Protein AF-A0A9P6JL76-F1 (afdb_monomer_lite)

Radius of gyration: 13.57 Å; chains: 1; bounding box: 28×31×38 Å

Sequence (99 aa):
MKQYWKAQQLLEESTDNKMHAQNPIFLASEKLLVDVYIGLGEGDKAEKMQESVVEAMTKSCGYDSEKLIPELEHLANIYQKSNQLGKRHRVKLRLLRYR

Organism: NCBI:txid179855

Secondary structure (DSSP, 8-state):
--SHHHHHHHHHHHTTSS-GGG-HHHHHHHHHHHHHHHHTT-HHHHHHHHHHHHHHHHHHH-TT-GGGHHHHHHHHHHHHHTT-HHHHHHHHHHHGGG-

Foldseek 3Di:
DPCLVVLLVVLVVVPVDPPALPDPVNVVSLLSNCVSCLVVVNLVVNLVVLVVNLVVCCVVPNLLDPSSLVSLVSNLVSCVSVVVVVVNVVSVVSNVVND

pLDDT: mean 76.39, std 13.51, range [45.75, 94.19]

Structure (mmCIF, N/CA/C/O backbone):
data_AF-A0A9P6JL76-F1
#
_entry.id   AF-A0A9P6JL76-F1
#
loop_
_atom_site.group_PDB
_atom_site.id
_atom_site.type_symbol
_atom_site.label_atom_id
_atom_site.label_alt_id
_atom_site.label_comp_id
_atom_site.label_asym_id
_atom_site.label_entity_id
_atom_site.label_seq_id
_atom_site.pdbx_PDB_ins_code
_atom_site.Cartn_x
_atom_site.Cartn_y
_atom_site.Cartn_z
_atom_site.occupancy
_atom_site.B_iso_or_equiv
_atom_site.auth_seq_id
_atom_site.auth_comp_id
_atom_site.auth_asym_id
_atom_site.auth_atom_id
_atom_site.pdbx_PDB_model_num
ATOM 1 N N . MET A 1 1 ? -8.296 3.050 21.432 1.00 49.72 1 MET A N 1
ATOM 2 C CA . MET A 1 1 ? -8.191 4.231 20.541 1.00 49.72 1 MET A CA 1
ATOM 3 C C . MET A 1 1 ? -7.084 5.221 20.960 1.00 49.72 1 MET A C 1
ATOM 5 O O . MET A 1 1 ? -7.237 6.410 20.731 1.00 49.72 1 MET A O 1
ATOM 9 N N . LYS A 1 2 ? -5.975 4.802 21.601 1.00 50.88 2 LYS A N 1
ATOM 10 C CA . LYS A 1 2 ? -5.166 5.747 22.404 1.00 50.88 2 LYS A CA 1
ATOM 11 C C . LYS A 1 2 ? -3.833 6.262 21.838 1.00 50.88 2 LYS A C 1
ATOM 13 O O . LYS A 1 2 ? -3.264 7.098 22.524 1.00 50.88 2 LYS A O 1
ATOM 18 N N . GLN A 1 3 ? -3.326 5.862 20.663 1.00 55.59 3 GLN A N 1
ATOM 19 C CA . GLN A 1 3 ? -2.028 6.396 20.167 1.00 55.59 3 GLN A CA 1
ATOM 20 C C . GLN A 1 3 ? -1.875 6.513 18.633 1.00 55.59 3 GLN A C 1
ATOM 22 O O . GLN A 1 3 ? -0.797 6.841 18.151 1.00 55.59 3 GLN A O 1
ATOM 27 N N . TYR A 1 4 ? -2.938 6.298 17.855 1.00 58.72 4 TYR A N 1
ATOM 28 C CA . TYR A 1 4 ? -2.857 6.258 16.387 1.00 58.72 4 TYR A CA 1
ATOM 29 C C . TYR A 1 4 ? -2.590 7.632 15.740 1.00 58.72 4 TYR A C 1
ATOM 31 O O . TYR A 1 4 ? -1.779 7.728 14.828 1.00 58.72 4 TYR A O 1
ATOM 39 N N . TRP A 1 5 ? -3.168 8.714 16.268 1.00 60.22 5 TRP A N 1
ATOM 40 C CA . TRP A 1 5 ? -2.987 10.069 15.722 1.00 60.22 5 TRP A CA 1
ATOM 41 C C . TRP A 1 5 ? -1.549 10.604 15.858 1.00 60.22 5 TRP A C 1
ATOM 43 O O . TRP A 1 5 ? -1.067 11.329 14.996 1.00 60.22 5 TRP A O 1
ATOM 53 N N . LYS A 1 6 ? -0.836 10.219 16.926 1.00 62.81 6 LYS A N 1
ATOM 54 C CA . LYS A 1 6 ? 0.554 10.640 17.150 1.00 62.81 6 LYS A CA 1
ATOM 55 C C . LYS A 1 6 ? 1.515 9.910 16.212 1.00 62.81 6 LYS A C 1
ATOM 57 O O . LYS A 1 6 ? 2.480 10.503 15.746 1.00 62.81 6 LYS A O 1
ATOM 62 N N . ALA A 1 7 ? 1.227 8.639 15.919 1.00 62.81 7 ALA A N 1
ATOM 63 C CA . ALA A 1 7 ? 1.936 7.891 14.888 1.00 62.81 7 ALA A CA 1
ATOM 64 C C . ALA A 1 7 ? 1.684 8.502 13.503 1.00 62.81 7 ALA A C 1
ATOM 66 O O . ALA A 1 7 ? 2.637 8.712 12.768 1.00 62.81 7 ALA A O 1
ATOM 67 N N . GLN A 1 8 ? 0.436 8.866 13.187 1.00 66.44 8 GLN A N 1
ATOM 68 C CA . GLN A 1 8 ? 0.098 9.540 11.932 1.00 66.44 8 GLN A CA 1
ATOM 69 C C . GLN A 1 8 ? 0.911 10.828 11.732 1.00 66.44 8 GLN A C 1
ATOM 71 O O . GLN A 1 8 ? 1.568 10.977 10.710 1.00 66.44 8 GLN A O 1
ATOM 76 N N . GLN A 1 9 ? 0.921 11.717 12.728 1.00 68.19 9 GLN A N 1
ATOM 77 C CA . GLN A 1 9 ? 1.605 13.008 12.639 1.00 68.19 9 GLN A CA 1
ATOM 78 C C . GLN A 1 9 ? 3.128 12.864 12.465 1.00 68.19 9 GLN A C 1
ATOM 80 O O . GLN A 1 9 ? 3.715 13.496 11.593 1.00 68.19 9 GLN A O 1
ATOM 85 N N . LEU A 1 10 ? 3.762 11.985 13.252 1.00 63.12 10 LEU A N 1
ATOM 86 C CA . LEU A 1 10 ? 5.203 11.721 13.150 1.00 63.12 10 LEU A CA 1
ATOM 87 C C . LEU A 1 10 ? 5.587 11.105 11.800 1.00 63.12 10 LEU A C 1
ATOM 89 O O . LEU A 1 10 ? 6.681 11.349 11.291 1.00 63.12 10 LEU A O 1
ATOM 93 N N . LEU A 1 11 ? 4.702 10.289 11.225 1.00 63.91 11 LEU A N 1
ATOM 94 C CA . LEU A 1 11 ? 4.940 9.696 9.919 1.00 63.91 11 LEU A CA 1
ATOM 95 C C . LEU A 1 11 ? 4.730 10.687 8.779 1.00 63.91 11 LEU A C 1
ATOM 97 O O . LEU A 1 11 ? 5.594 10.727 7.907 1.00 63.91 11 LEU A O 1
ATOM 101 N N . GLU A 1 12 ? 3.669 11.499 8.812 1.00 66.19 12 GLU A N 1
ATOM 102 C CA . GLU A 1 12 ? 3.428 12.572 7.835 1.00 66.19 12 GLU A CA 1
ATOM 103 C C . GLU A 1 12 ? 4.637 13.527 7.764 1.00 66.19 12 GLU A C 1
ATOM 105 O O . GLU A 1 12 ? 5.147 13.794 6.675 1.00 66.19 12 GLU A O 1
ATOM 110 N N . GLU A 1 13 ? 5.192 13.927 8.915 1.00 65.19 13 GLU A N 1
ATOM 111 C CA . GLU A 1 13 ? 6.421 14.735 8.993 1.00 65.19 13 GLU A CA 1
ATOM 112 C C . GLU A 1 13 ? 7.650 14.018 8.405 1.00 65.19 13 GLU A C 1
ATOM 114 O O . GLU A 1 13 ? 8.474 14.635 7.729 1.00 65.19 13 GLU A O 1
ATOM 119 N N . SER A 1 14 ? 7.781 12.702 8.615 1.00 57.19 14 SER A N 1
ATOM 120 C CA . SER A 1 14 ? 8.879 11.919 8.026 1.00 57.19 14 SER A CA 1
ATOM 121 C C . SER A 1 14 ? 8.743 11.754 6.507 1.00 57.19 14 SER A C 1
ATOM 123 O O . SER A 1 14 ? 9.747 11.576 5.811 1.00 57.19 14 SER A O 1
ATOM 125 N N . THR A 1 15 ? 7.507 11.833 5.997 1.00 57.66 15 THR A N 1
ATOM 126 C CA . THR A 1 15 ? 7.174 11.623 4.586 1.00 57.66 15 THR A CA 1
ATOM 127 C C . THR A 1 15 ? 7.279 12.861 3.709 1.00 57.66 15 THR A C 1
ATOM 129 O O . THR A 1 15 ? 7.139 12.754 2.504 1.00 57.66 15 THR A O 1
ATOM 132 N N . ASP A 1 16 ? 7.621 14.032 4.236 1.00 56.66 16 ASP A N 1
ATOM 133 C CA . ASP A 1 16 ? 7.780 15.227 3.390 1.00 56.66 16 ASP A CA 1
ATOM 134 C C . ASP A 1 16 ? 9.140 15.259 2.636 1.00 56.66 16 ASP A C 1
ATOM 136 O O . ASP A 1 16 ? 9.404 16.097 1.769 1.00 56.66 16 ASP A O 1
ATOM 140 N N . ASN A 1 17 ? 10.039 14.300 2.910 1.00 51.00 17 ASN A N 1
ATOM 141 C CA . ASN A 1 17 ? 11.392 14.260 2.345 1.00 51.00 17 ASN A CA 1
ATOM 142 C C . ASN A 1 17 ? 11.493 13.433 1.049 1.00 51.00 17 ASN A C 1
ATOM 144 O O . ASN A 1 17 ? 11.567 12.207 1.075 1.00 51.00 17 ASN A O 1
ATOM 148 N N . LYS A 1 18 ? 11.576 14.132 -0.092 1.00 45.75 18 LYS A N 1
ATOM 149 C CA . LYS A 1 18 ? 11.632 13.720 -1.522 1.00 45.75 18 LYS A CA 1
ATOM 150 C C . LYS A 1 18 ? 12.543 12.542 -1.981 1.00 45.75 18 LYS A C 1
ATOM 152 O O . LYS A 1 18 ? 12.781 12.413 -3.177 1.00 45.75 18 LYS A O 1
ATOM 157 N N . MET A 1 19 ? 13.028 11.640 -1.125 1.00 48.00 19 MET A N 1
ATOM 158 C CA . MET A 1 19 ? 13.851 10.465 -1.508 1.00 48.00 19 MET A CA 1
ATOM 159 C C . MET A 1 19 ? 13.095 9.119 -1.418 1.00 48.00 19 MET A C 1
ATOM 161 O O . MET A 1 19 ? 13.633 8.108 -0.973 1.00 48.00 19 MET A O 1
ATOM 165 N N . HIS A 1 20 ? 11.831 9.116 -1.840 1.00 53.56 20 HIS A N 1
ATOM 166 C CA . HIS A 1 20 ? 10.807 8.144 -1.434 1.00 53.56 20 HIS A CA 1
ATOM 167 C C . HI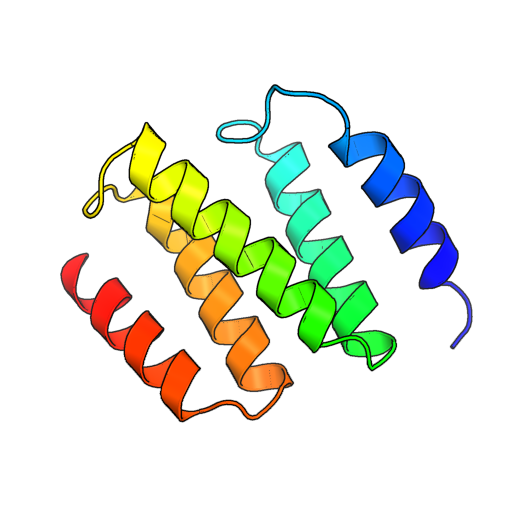S A 1 20 ? 10.936 6.710 -1.978 1.00 53.56 20 HIS A C 1
ATOM 169 O O . HIS A 1 20 ? 10.732 5.757 -1.239 1.00 53.56 20 HIS A O 1
ATOM 175 N N . ALA A 1 21 ? 11.274 6.500 -3.250 1.00 51.22 21 ALA A N 1
ATOM 176 C CA . ALA A 1 21 ? 11.002 5.200 -3.884 1.00 51.22 21 ALA A CA 1
ATOM 177 C C . ALA A 1 21 ? 12.034 4.082 -3.603 1.00 51.22 21 ALA A C 1
ATOM 179 O O . ALA A 1 21 ? 11.918 2.996 -4.165 1.00 51.22 21 ALA A O 1
ATOM 180 N N . GLN A 1 22 ? 13.089 4.339 -2.818 1.00 52.28 22 GLN A N 1
ATOM 181 C CA . GLN A 1 22 ? 14.210 3.391 -2.664 1.00 52.28 22 GLN A CA 1
ATOM 182 C C . GLN A 1 22 ? 14.724 3.226 -1.229 1.00 52.28 22 GLN A C 1
ATOM 184 O O . GLN A 1 22 ? 15.654 2.450 -1.020 1.00 52.28 22 GLN A O 1
ATOM 189 N N . ASN A 1 23 ? 14.151 3.919 -0.237 1.00 58.28 23 ASN A N 1
ATOM 190 C CA . ASN A 1 23 ? 14.606 3.802 1.148 1.00 58.28 23 ASN A CA 1
ATOM 191 C C . ASN A 1 23 ? 13.752 2.773 1.925 1.00 58.28 23 ASN A C 1
ATOM 193 O O . ASN A 1 23 ? 12.569 3.025 2.158 1.00 58.28 23 ASN A O 1
ATOM 197 N N . PRO A 1 24 ? 14.321 1.641 2.382 1.00 56.75 24 P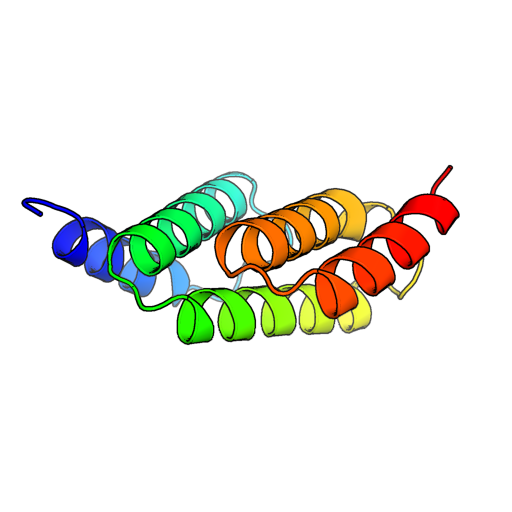RO A N 1
ATOM 198 C CA . PRO A 1 24 ? 13.584 0.606 3.114 1.00 56.75 24 PRO A CA 1
ATOM 199 C C . PRO A 1 24 ? 12.916 1.105 4.402 1.00 56.75 24 PRO A C 1
ATOM 201 O O . PRO A 1 24 ? 11.871 0.591 4.796 1.00 56.75 24 PRO A O 1
ATOM 204 N N . ILE A 1 25 ? 13.502 2.119 5.050 1.00 57.03 25 ILE A N 1
ATOM 205 C CA . ILE A 1 25 ? 12.953 2.723 6.271 1.00 57.03 25 ILE A CA 1
ATOM 206 C C . ILE A 1 25 ? 11.663 3.486 5.946 1.00 57.03 25 ILE A C 1
ATOM 208 O O . ILE A 1 25 ? 10.707 3.439 6.713 1.00 57.03 25 ILE A O 1
ATOM 212 N N . PHE A 1 26 ? 11.605 4.124 4.777 1.00 62.69 26 PHE A N 1
ATOM 213 C CA . PHE A 1 26 ? 10.432 4.860 4.318 1.00 62.69 26 PHE A CA 1
ATOM 214 C C . PHE A 1 26 ? 9.253 3.922 3.998 1.00 62.69 26 PHE A C 1
ATOM 216 O O . PHE A 1 26 ? 8.137 4.154 4.457 1.00 62.69 26 PHE A O 1
ATOM 223 N N . LEU A 1 27 ? 9.516 2.800 3.320 1.00 63.41 27 LEU A N 1
ATOM 224 C CA . LEU A 1 27 ? 8.499 1.779 3.024 1.00 63.41 27 LEU A CA 1
ATOM 225 C C . LEU A 1 27 ? 7.907 1.142 4.293 1.00 63.41 27 LEU A C 1
ATOM 227 O O . LEU A 1 27 ? 6.727 0.791 4.332 1.00 63.41 27 LEU A O 1
ATOM 231 N N . ALA A 1 28 ? 8.722 0.973 5.339 1.00 65.56 28 ALA A N 1
ATOM 232 C CA . ALA A 1 28 ? 8.251 0.485 6.633 1.00 65.56 28 ALA A CA 1
ATOM 233 C C . ALA A 1 28 ? 7.332 1.507 7.321 1.00 65.56 28 ALA A C 1
ATOM 235 O O . ALA A 1 28 ? 6.309 1.123 7.891 1.00 65.56 28 ALA A O 1
ATOM 236 N N . SER A 1 29 ? 7.664 2.796 7.219 1.00 64.06 29 SER A N 1
ATOM 237 C CA . SER A 1 29 ? 6.820 3.882 7.708 1.00 64.06 29 SER A CA 1
ATOM 238 C C . SER A 1 29 ? 5.477 3.915 6.966 1.00 64.06 29 SER A C 1
ATOM 240 O O . SER A 1 29 ? 4.436 3.827 7.608 1.00 64.06 29 SER A O 1
ATOM 242 N N . GLU A 1 30 ? 5.441 3.916 5.632 1.00 67.88 30 GLU A N 1
ATOM 243 C CA . GLU A 1 30 ? 4.163 3.923 4.889 1.00 67.88 30 GLU A CA 1
ATOM 244 C C . GLU A 1 30 ? 3.221 2.775 5.275 1.00 67.88 30 GLU A C 1
ATOM 246 O O . GLU A 1 30 ? 2.020 2.985 5.458 1.00 67.88 30 GLU A O 1
ATOM 251 N N . LYS A 1 31 ? 3.767 1.569 5.477 1.00 69.88 31 LYS A N 1
ATOM 252 C CA . LYS A 1 31 ? 3.001 0.418 5.982 1.00 69.88 31 LYS A CA 1
ATOM 253 C C . LYS A 1 31 ? 2.371 0.687 7.342 1.00 69.88 31 LYS A C 1
ATOM 255 O O . LYS A 1 31 ? 1.200 0.376 7.555 1.00 69.88 31 LYS A O 1
ATOM 260 N N . LEU A 1 32 ? 3.123 1.315 8.241 1.00 68.81 32 LEU A N 1
ATOM 261 C CA . LEU A 1 32 ? 2.622 1.705 9.551 1.00 68.81 32 LEU A CA 1
ATOM 262 C C . LEU A 1 32 ? 1.502 2.751 9.442 1.00 68.81 32 LEU A C 1
ATOM 264 O O . LEU A 1 32 ? 0.503 2.648 10.149 1.00 68.81 32 LEU A O 1
ATOM 268 N N . LEU A 1 33 ? 1.647 3.734 8.548 1.00 69.38 33 LEU A N 1
ATOM 269 C CA . LEU A 1 33 ? 0.672 4.811 8.358 1.00 69.38 33 LEU A CA 1
ATOM 270 C C . LEU A 1 33 ? -0.659 4.290 7.805 1.00 69.38 33 LEU A C 1
ATOM 272 O O . LEU A 1 33 ? -1.732 4.656 8.279 1.00 69.38 33 LEU A O 1
ATOM 276 N N . VAL A 1 34 ? -0.590 3.381 6.838 1.00 68.69 34 VAL A N 1
ATOM 277 C CA . VAL A 1 34 ? -1.758 2.700 6.277 1.00 68.69 34 VAL A CA 1
ATOM 278 C C . VAL A 1 34 ? -2.501 1.895 7.345 1.00 68.69 34 VAL A C 1
ATOM 280 O O . VAL A 1 34 ? -3.725 1.987 7.448 1.00 68.69 34 VAL A O 1
ATOM 283 N N . ASP A 1 35 ? -1.781 1.142 8.178 1.00 71.88 35 ASP A N 1
ATOM 284 C CA . ASP A 1 35 ? -2.388 0.375 9.269 1.00 71.88 35 ASP A CA 1
ATOM 285 C C . ASP A 1 35 ? -3.026 1.281 10.332 1.00 71.88 35 ASP A C 1
ATOM 287 O O . ASP A 1 35 ? -4.097 0.966 10.861 1.00 71.88 35 ASP A O 1
ATOM 291 N N . VAL A 1 36 ? -2.403 2.431 10.602 1.00 72.62 36 VAL A N 1
ATOM 292 C CA . VAL A 1 36 ? -2.934 3.488 11.470 1.00 72.62 36 VAL A CA 1
ATOM 293 C C . VAL A 1 36 ? -4.239 4.053 10.901 1.00 72.62 36 VAL A C 1
ATOM 295 O O . VAL A 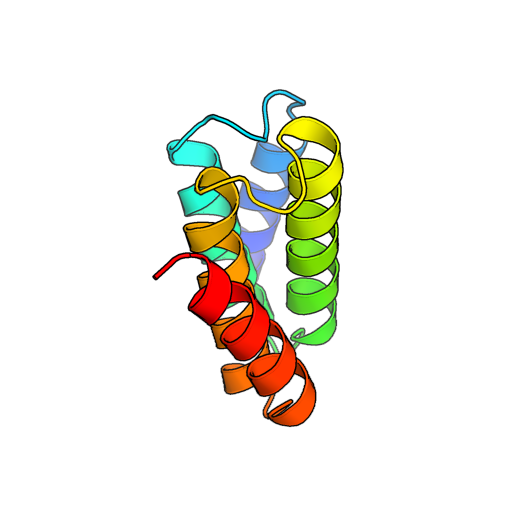1 36 ? -5.239 4.089 11.619 1.00 72.62 36 VAL A O 1
ATOM 298 N N . TYR A 1 37 ? -4.272 4.432 9.621 1.00 73.31 37 TYR A N 1
ATOM 299 C CA . TYR A 1 37 ? -5.475 4.962 8.974 1.00 73.31 37 TYR A CA 1
ATOM 300 C C . TYR A 1 37 ? -6.617 3.944 8.949 1.00 73.31 37 TYR A C 1
ATOM 302 O O . TYR A 1 37 ? -7.756 4.290 9.263 1.00 73.31 37 TYR A O 1
ATOM 310 N N . ILE A 1 38 ? -6.330 2.672 8.660 1.00 70.62 38 ILE A N 1
ATOM 311 C CA . ILE A 1 38 ? -7.345 1.611 8.701 1.00 70.62 38 ILE A CA 1
ATOM 312 C C . ILE A 1 38 ? -7.886 1.432 10.125 1.00 70.62 38 ILE A C 1
ATOM 314 O O . ILE A 1 38 ? -9.098 1.330 10.313 1.00 70.62 38 ILE A O 1
ATOM 318 N N . GLY A 1 39 ? -7.015 1.444 11.139 1.00 72.75 39 GLY A N 1
ATOM 319 C CA . GLY A 1 39 ? -7.417 1.359 12.547 1.00 72.75 39 GLY A CA 1
ATOM 320 C C . GLY A 1 39 ? -8.239 2.558 13.041 1.00 72.75 39 GLY A C 1
ATOM 321 O O . GLY A 1 39 ? -8.987 2.426 14.010 1.00 72.75 39 GLY A O 1
ATOM 322 N N . LEU A 1 40 ? -8.125 3.710 12.374 1.00 75.62 40 LEU A N 1
ATOM 323 C CA . LEU A 1 40 ? -8.912 4.921 12.626 1.00 75.62 40 LEU A CA 1
ATOM 324 C C . LEU A 1 40 ? -10.226 4.979 11.826 1.00 75.62 40 LEU A C 1
ATOM 326 O O . LEU A 1 40 ? -11.011 5.903 12.025 1.00 75.62 40 LEU A O 1
ATOM 330 N N . GLY A 1 41 ? -10.487 4.007 10.946 1.00 76.75 41 GLY A N 1
ATOM 331 C CA . GLY A 1 41 ? -11.641 4.024 10.040 1.00 76.75 41 GLY A CA 1
ATOM 332 C C . GLY A 1 41 ? -11.458 4.932 8.818 1.00 76.75 41 GLY A C 1
ATOM 333 O O . GLY A 1 41 ? -12.388 5.097 8.036 1.00 76.75 41 GLY A O 1
ATOM 334 N N . GLU A 1 42 ? -10.260 5.479 8.604 1.00 78.50 42 GLU A N 1
ATOM 335 C CA . GLU A 1 42 ? -9.908 6.336 7.466 1.00 78.50 42 GLU A CA 1
ATOM 336 C C . GLU A 1 42 ? -9.327 5.523 6.293 1.00 78.50 42 GLU A C 1
ATOM 338 O O . GLU A 1 42 ? -8.330 5.899 5.671 1.00 78.50 42 GLU A O 1
ATOM 343 N N . GLY A 1 43 ? -9.953 4.386 5.974 1.00 76.44 43 GLY A N 1
ATOM 344 C CA . GLY A 1 43 ? -9.483 3.469 4.928 1.00 76.44 43 GLY A CA 1
ATOM 345 C C . GLY A 1 43 ? -9.328 4.122 3.547 1.00 76.44 43 GLY A C 1
ATOM 346 O O . GLY A 1 43 ? -8.419 3.759 2.804 1.00 76.44 43 GLY A O 1
ATOM 347 N N . ASP A 1 44 ? -10.145 5.132 3.236 1.00 81.00 44 ASP A N 1
ATOM 348 C CA . ASP A 1 44 ? -10.091 5.864 1.964 1.00 81.00 44 ASP A CA 1
ATOM 349 C C . ASP A 1 44 ? -8.807 6.694 1.804 1.00 81.00 44 ASP A C 1
ATOM 351 O O . ASP A 1 44 ? -8.300 6.850 0.690 1.00 81.00 44 ASP A O 1
ATOM 355 N N . LYS A 1 45 ? -8.257 7.237 2.903 1.00 78.69 45 LYS A N 1
ATOM 356 C CA . LYS A 1 45 ? -6.980 7.970 2.858 1.00 78.69 45 LYS A CA 1
ATOM 357 C C . LYS A 1 45 ? -5.817 7.008 2.646 1.00 78.69 45 LYS A C 1
ATOM 359 O O . LYS A 1 45 ? -4.968 7.265 1.795 1.00 78.69 45 LYS A O 1
ATOM 364 N N . ALA A 1 46 ? -5.828 5.885 3.368 1.00 80.69 46 ALA A N 1
ATOM 365 C CA . ALA A 1 46 ? -4.833 4.825 3.224 1.00 80.69 46 ALA A CA 1
ATOM 366 C C . ALA A 1 46 ? -4.779 4.294 1.785 1.00 80.69 46 ALA A C 1
ATOM 368 O O . ALA A 1 46 ? -3.705 4.136 1.209 1.00 80.69 46 ALA A O 1
ATOM 369 N N . GLU A 1 47 ? -5.953 4.067 1.193 1.00 85.44 47 GLU A N 1
ATOM 370 C CA . GLU A 1 47 ? -6.089 3.644 -0.195 1.00 85.44 47 GLU A CA 1
ATOM 371 C C . GLU A 1 47 ? -5.477 4.656 -1.164 1.00 85.44 47 GLU A C 1
ATOM 373 O O . GLU A 1 47 ? -4.578 4.294 -1.919 1.00 85.44 47 GLU A O 1
ATOM 378 N N . LYS A 1 48 ? -5.916 5.921 -1.122 1.00 84.25 48 LYS A N 1
ATOM 379 C CA . LYS A 1 48 ? -5.422 6.957 -2.043 1.00 84.25 48 LYS A CA 1
ATOM 380 C C . LYS A 1 48 ? -3.913 7.149 -1.949 1.00 84.25 48 LYS A C 1
ATOM 382 O O . LYS A 1 48 ? -3.256 7.347 -2.970 1.00 84.25 48 LYS A O 1
ATOM 387 N N . MET A 1 49 ? -3.369 7.094 -0.734 1.00 82.38 49 MET A N 1
ATOM 388 C CA . MET A 1 49 ? -1.932 7.214 -0.518 1.00 82.38 49 MET A CA 1
ATOM 389 C C . MET A 1 49 ? -1.187 6.063 -1.199 1.00 82.38 49 MET A C 1
ATOM 391 O O . MET A 1 49 ? -0.309 6.306 -2.024 1.00 82.38 49 MET A O 1
ATOM 395 N N . GLN A 1 50 ? -1.593 4.817 -0.942 1.00 85.44 50 GLN A N 1
ATOM 396 C CA . GLN A 1 50 ? -0.928 3.654 -1.525 1.00 85.44 50 GLN A CA 1
ATOM 397 C C . GLN A 1 50 ? -1.115 3.562 -3.051 1.00 85.44 50 GLN A C 1
ATOM 399 O O . GLN A 1 50 ? -0.197 3.139 -3.754 1.00 85.44 50 GLN A O 1
ATOM 404 N N . GLU A 1 51 ? -2.268 3.970 -3.591 1.00 89.12 51 GLU A N 1
ATOM 405 C CA . GLU A 1 51 ? -2.488 4.059 -5.042 1.00 89.12 51 GLU A CA 1
ATOM 406 C C . GLU A 1 51 ? -1.515 5.047 -5.700 1.00 89.12 51 GLU A C 1
ATOM 408 O O . GLU A 1 51 ? -0.899 4.716 -6.717 1.00 89.12 51 GLU A O 1
ATOM 413 N N . SER A 1 52 ? -1.316 6.219 -5.087 1.00 83.56 52 SER A N 1
ATOM 414 C CA . SER A 1 52 ? -0.370 7.238 -5.559 1.00 83.56 52 SER A CA 1
ATOM 415 C C . SER A 1 52 ? 1.070 6.711 -5.598 1.00 83.56 52 SER A C 1
ATOM 417 O O . SER A 1 52 ? 1.781 6.907 -6.585 1.00 83.56 52 SER A O 1
ATOM 419 N N . VAL A 1 53 ? 1.487 5.966 -4.569 1.00 81.94 53 VAL A N 1
ATOM 420 C CA . VAL A 1 53 ? 2.818 5.335 -4.502 1.00 81.94 53 VAL A CA 1
ATOM 421 C C . VAL A 1 53 ? 3.008 4.331 -5.634 1.00 81.94 53 VAL A C 1
ATOM 423 O O . VAL A 1 53 ? 4.000 4.394 -6.364 1.00 81.94 53 VAL A O 1
ATOM 426 N N . VAL A 1 54 ? 2.035 3.433 -5.828 1.00 86.94 54 VAL A N 1
ATOM 427 C CA . VAL A 1 54 ? 2.074 2.441 -6.911 1.00 86.94 54 VAL A CA 1
ATOM 428 C C . VAL A 1 54 ? 2.145 3.132 -8.273 1.00 86.94 54 VAL A C 1
ATOM 430 O O . VAL A 1 54 ? 2.890 2.679 -9.146 1.00 86.94 54 VAL A O 1
ATOM 433 N N . GLU A 1 55 ? 1.410 4.227 -8.478 1.00 86.31 55 GLU A N 1
ATOM 434 C CA . GLU A 1 55 ? 1.449 4.994 -9.724 1.00 86.31 55 GLU A CA 1
ATOM 435 C C . GLU A 1 55 ? 2.809 5.676 -9.938 1.00 86.31 55 GLU A C 1
ATOM 437 O O . GLU A 1 55 ? 3.394 5.562 -11.019 1.00 86.31 55 GLU A O 1
ATOM 442 N N . ALA A 1 56 ? 3.351 6.333 -8.911 1.00 80.75 56 ALA A N 1
ATOM 443 C CA . ALA A 1 56 ? 4.651 6.995 -8.968 1.00 80.75 56 ALA A CA 1
ATOM 444 C C . ALA A 1 56 ? 5.787 6.000 -9.254 1.00 80.75 56 ALA A C 1
ATOM 446 O O . ALA A 1 56 ? 6.615 6.234 -10.139 1.00 80.75 56 ALA A O 1
ATOM 447 N N . MET A 1 57 ? 5.794 4.849 -8.578 1.00 81.31 57 MET A N 1
ATOM 448 C CA . MET A 1 57 ? 6.770 3.788 -8.834 1.00 81.31 57 MET A CA 1
ATOM 449 C C . MET A 1 57 ? 6.579 3.144 -10.207 1.00 81.31 57 MET A C 1
ATOM 451 O O . MET A 1 57 ? 7.567 2.846 -10.879 1.00 81.31 57 MET A O 1
ATOM 455 N N . THR A 1 58 ? 5.333 2.996 -10.671 1.00 85.88 58 THR A N 1
ATOM 456 C CA . THR A 1 58 ? 5.037 2.499 -12.023 1.00 85.88 58 THR A CA 1
ATOM 457 C C . THR A 1 58 ? 5.612 3.442 -13.081 1.00 85.88 58 THR A C 1
ATOM 459 O O . THR A 1 58 ? 6.215 2.974 -14.045 1.00 85.88 58 THR A O 1
ATOM 462 N N . LYS A 1 59 ? 5.494 4.763 -12.888 1.00 83.50 59 LYS A N 1
ATOM 463 C CA . LYS A 1 59 ? 6.100 5.774 -13.772 1.00 83.50 59 LYS A CA 1
ATOM 464 C C . LYS A 1 59 ? 7.629 5.782 -13.696 1.00 83.50 59 LYS A C 1
ATOM 466 O O . LYS A 1 59 ? 8.278 6.002 -14.711 1.00 83.50 59 LYS A O 1
ATOM 471 N N . SER A 1 60 ? 8.203 5.552 -12.514 1.00 80.88 60 SER A N 1
ATOM 472 C CA . SER A 1 60 ? 9.653 5.630 -12.298 1.00 80.88 60 SER A CA 1
ATOM 473 C C . SER A 1 60 ? 10.418 4.391 -12.768 1.00 80.88 60 SER A C 1
ATOM 475 O O . SER A 1 60 ? 11.491 4.536 -13.346 1.00 80.88 60 SER A O 1
ATOM 477 N N . CYS A 1 61 ? 9.912 3.189 -12.490 1.00 81.94 61 CYS A N 1
ATOM 478 C CA . CYS A 1 61 ? 10.627 1.933 -12.746 1.00 81.94 61 CYS A CA 1
ATOM 479 C C . CYS A 1 61 ? 9.991 1.081 -13.856 1.00 81.94 61 CYS A C 1
ATOM 481 O O . CYS A 1 61 ? 10.591 0.094 -14.268 1.00 81.94 61 CYS A O 1
ATOM 483 N N . GLY A 1 62 ? 8.806 1.453 -14.351 1.00 85.62 62 GLY A N 1
ATOM 484 C CA . GLY A 1 62 ? 8.075 0.717 -15.383 1.00 85.62 62 GLY A CA 1
ATOM 485 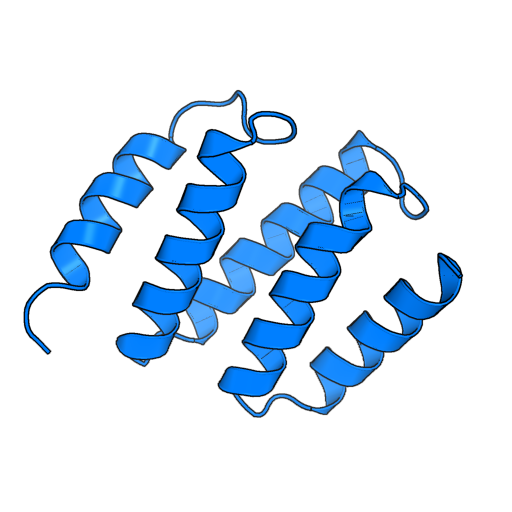C C . GLY A 1 62 ? 7.010 -0.225 -14.816 1.00 85.62 62 GLY A C 1
ATOM 486 O O . GLY A 1 62 ? 7.080 -0.665 -13.668 1.00 85.62 62 GLY A O 1
ATOM 487 N N . TYR A 1 63 ? 6.003 -0.533 -15.641 1.00 86.38 63 TYR A N 1
ATOM 488 C CA . TYR A 1 63 ? 4.825 -1.304 -15.228 1.00 86.38 63 TYR A CA 1
ATOM 489 C C . TYR A 1 63 ? 5.148 -2.718 -14.751 1.00 86.38 63 TYR A C 1
ATOM 491 O O . TYR A 1 63 ? 4.495 -3.164 -13.810 1.00 86.38 63 TYR A O 1
ATOM 499 N N . ASP A 1 64 ? 6.160 -3.357 -15.341 1.00 85.44 64 ASP A N 1
ATOM 500 C CA . ASP A 1 64 ? 6.584 -4.740 -15.077 1.00 85.44 64 ASP A CA 1
ATOM 501 C C . ASP A 1 64 ? 7.817 -4.819 -14.161 1.00 85.44 64 ASP A C 1
ATOM 503 O O . ASP A 1 64 ? 8.473 -5.850 -14.062 1.00 85.44 64 ASP A O 1
ATOM 507 N N . SER A 1 65 ? 8.139 -3.735 -13.452 1.00 85.75 65 SER A N 1
ATOM 508 C CA . SER A 1 65 ? 9.220 -3.745 -12.468 1.00 85.75 65 SER A CA 1
ATOM 509 C C . SER A 1 65 ? 8.863 -4.613 -11.261 1.00 85.75 65 SER A C 1
ATOM 511 O O . SER A 1 65 ? 7.866 -4.352 -10.588 1.00 85.75 65 SER A O 1
ATOM 513 N N . GLU A 1 66 ? 9.714 -5.583 -10.921 1.00 86.75 66 GLU A N 1
ATOM 514 C CA . GLU A 1 66 ? 9.596 -6.381 -9.688 1.00 86.75 66 GLU A CA 1
ATOM 515 C C . GLU A 1 66 ? 9.610 -5.513 -8.422 1.00 86.75 66 GLU A C 1
ATOM 517 O O . GLU A 1 66 ? 9.053 -5.891 -7.393 1.00 86.75 66 GLU A O 1
ATOM 522 N N . LYS A 1 67 ? 10.167 -4.295 -8.512 1.00 83.25 67 LYS A N 1
ATOM 523 C CA . LYS A 1 67 ? 10.136 -3.315 -7.420 1.00 83.25 67 LYS A CA 1
ATOM 524 C C . LYS A 1 67 ? 8.729 -2.854 -7.052 1.00 83.25 67 LYS A C 1
ATOM 526 O O . LYS A 1 67 ? 8.632 -2.143 -6.076 1.00 83.25 67 LYS A O 1
ATOM 531 N N . LEU A 1 68 ? 7.697 -3.185 -7.832 1.00 86.75 68 LEU A N 1
ATOM 532 C CA . LEU A 1 68 ? 6.295 -2.880 -7.527 1.00 86.75 68 LEU A CA 1
ATOM 533 C C . LEU A 1 68 ? 5.592 -3.981 -6.730 1.00 86.75 68 LEU A C 1
ATOM 535 O O . LEU A 1 68 ? 4.474 -3.771 -6.259 1.00 86.75 68 LEU A O 1
ATOM 539 N N . ILE A 1 69 ? 6.180 -5.179 -6.646 1.00 89.38 69 ILE A N 1
ATOM 540 C CA . ILE A 1 69 ? 5.554 -6.328 -5.985 1.00 89.38 69 ILE A CA 1
ATOM 541 C C . ILE A 1 69 ? 5.191 -5.987 -4.526 1.00 89.38 69 ILE A C 1
ATOM 543 O O . ILE A 1 69 ? 4.023 -6.179 -4.171 1.00 89.38 69 ILE A O 1
ATOM 547 N N . PRO A 1 70 ? 6.094 -5.419 -3.697 1.00 85.38 70 PRO A N 1
ATOM 548 C CA . PRO A 1 70 ? 5.774 -5.097 -2.305 1.00 85.38 70 PRO A CA 1
ATOM 549 C C . PRO A 1 70 ? 4.618 -4.096 -2.154 1.00 85.38 70 PRO A C 1
ATOM 551 O O . PRO A 1 70 ? 3.794 -4.223 -1.246 1.00 85.38 70 PRO A O 1
ATOM 554 N N . GLU A 1 71 ? 4.531 -3.107 -3.040 1.00 84.25 71 GLU A N 1
ATOM 555 C CA . GLU A 1 71 ? 3.541 -2.031 -3.006 1.00 84.25 71 GLU A CA 1
ATOM 556 C C . GLU A 1 71 ? 2.182 -2.517 -3.511 1.00 84.25 71 GLU A C 1
ATOM 558 O O . GLU A 1 71 ? 1.145 -2.132 -2.969 1.00 84.25 71 GLU A O 1
ATOM 563 N N . LEU A 1 72 ? 2.169 -3.404 -4.510 1.00 91.62 72 LEU A N 1
ATOM 564 C CA . LEU A 1 72 ? 0.957 -4.071 -4.982 1.00 91.62 72 LEU A CA 1
ATOM 565 C C . LEU A 1 72 ? 0.409 -5.0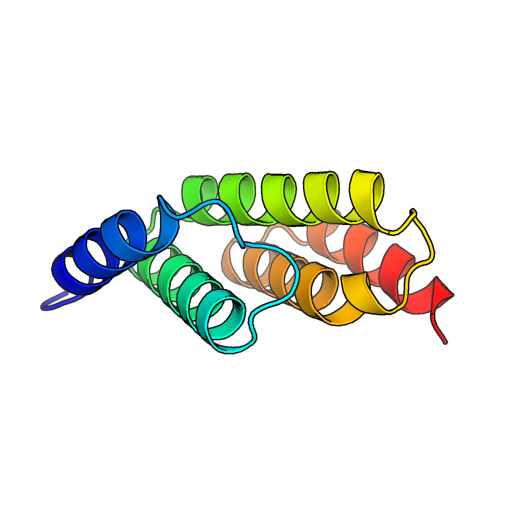44 -3.930 1.00 91.62 72 LEU A C 1
ATOM 567 O O . LEU A 1 72 ? -0.800 -5.080 -3.699 1.00 91.62 72 LEU A O 1
ATOM 571 N N . GLU A 1 73 ? 1.263 -5.809 -3.249 1.00 90.31 73 GLU A N 1
ATOM 572 C CA . GLU A 1 73 ? 0.835 -6.651 -2.124 1.00 90.31 73 GLU A CA 1
ATOM 573 C C . GLU A 1 73 ? 0.225 -5.813 -1.001 1.00 90.31 73 GLU A C 1
ATOM 575 O O . GLU A 1 73 ? -0.824 -6.161 -0.446 1.00 90.31 73 GLU A O 1
ATOM 580 N N . HIS A 1 74 ? 0.843 -4.670 -0.708 1.00 85.19 74 HIS A N 1
ATOM 581 C CA . HIS A 1 74 ? 0.343 -3.759 0.303 1.00 85.19 74 HIS A CA 1
ATOM 582 C C . HIS A 1 74 ? -1.019 -3.166 -0.086 1.00 85.19 74 HIS A C 1
ATOM 584 O O . HIS A 1 74 ? -1.967 -3.246 0.695 1.00 85.19 74 HIS A O 1
ATOM 590 N N . LEU A 1 75 ? -1.172 -2.695 -1.327 1.00 90.25 75 LEU A N 1
ATOM 591 C CA . LEU A 1 75 ? -2.445 -2.196 -1.853 1.00 90.25 75 LEU A CA 1
ATOM 592 C C . LEU A 1 75 ? -3.550 -3.272 -1.816 1.00 90.25 75 LEU A C 1
ATOM 594 O O . LEU A 1 75 ? -4.694 -2.997 -1.449 1.00 90.25 75 LEU A O 1
ATOM 598 N N . ALA A 1 76 ? -3.216 -4.530 -2.122 1.00 91.50 76 ALA A N 1
ATOM 599 C CA . ALA A 1 76 ? -4.156 -5.645 -2.017 1.00 91.50 76 ALA A CA 1
ATOM 600 C C . ALA A 1 76 ? -4.611 -5.906 -0.568 1.00 91.50 76 ALA A C 1
ATOM 602 O O . ALA A 1 76 ? -5.776 -6.262 -0.352 1.00 91.50 76 ALA A O 1
ATOM 603 N N . ASN A 1 77 ? -3.725 -5.722 0.415 1.00 87.19 77 ASN A N 1
ATOM 604 C CA . ASN A 1 77 ? -4.070 -5.818 1.834 1.00 87.19 77 ASN A CA 1
ATOM 605 C C . ASN A 1 77 ? -4.994 -4.682 2.281 1.00 87.19 77 ASN A C 1
ATOM 607 O O . ASN A 1 77 ? -5.953 -4.951 3.005 1.00 87.19 77 ASN A O 1
ATOM 611 N N . ILE A 1 78 ? -4.769 -3.450 1.815 1.00 86.88 78 ILE A N 1
ATOM 612 C CA . ILE A 1 78 ? -5.662 -2.313 2.092 1.00 86.88 78 ILE A CA 1
ATOM 613 C C . ILE A 1 78 ? -7.067 -2.621 1.591 1.00 86.88 78 ILE A C 1
ATOM 615 O O . ILE A 1 78 ? -8.024 -2.596 2.361 1.00 86.88 78 ILE A O 1
ATOM 619 N N . TYR A 1 79 ? -7.194 -3.025 0.326 1.00 90.38 79 TYR A N 1
ATOM 620 C CA . TYR A 1 79 ? -8.494 -3.394 -0.227 1.00 90.38 79 TYR A CA 1
ATOM 621 C C . TYR A 1 79 ? -9.140 -4.572 0.502 1.00 90.38 79 TYR A C 1
ATOM 623 O O . TYR A 1 79 ? -10.361 -4.625 0.605 1.00 90.38 79 TYR A O 1
ATOM 631 N N . GLN A 1 80 ? -8.357 -5.523 1.018 1.00 88.00 80 GLN A N 1
ATOM 632 C CA . GLN A 1 80 ? -8.899 -6.605 1.834 1.00 88.00 80 GLN A CA 1
ATOM 633 C C . GLN A 1 80 ? -9.475 -6.086 3.156 1.00 88.00 80 GLN A C 1
ATOM 635 O O . GLN A 1 80 ? -10.592 -6.457 3.510 1.00 88.00 80 GLN A O 1
ATOM 640 N N . LYS A 1 81 ? -8.734 -5.229 3.864 1.00 83.75 81 LYS A N 1
ATOM 641 C CA . LYS A 1 81 ? -9.153 -4.644 5.144 1.00 83.75 81 LYS A CA 1
ATOM 642 C C . LYS A 1 81 ? -10.356 -3.703 4.983 1.00 83.75 81 LYS A C 1
ATOM 644 O O . LYS A 1 81 ? -11.230 -3.699 5.840 1.00 83.75 81 LYS A O 1
ATOM 649 N N . SER A 1 82 ? -10.453 -3.002 3.854 1.00 83.38 82 SER A N 1
ATOM 650 C CA . SER A 1 82 ? -11.595 -2.147 3.492 1.00 83.38 82 SER A CA 1
ATOM 651 C C . SER A 1 82 ? -12.740 -2.902 2.789 1.00 83.38 82 SER A C 1
ATOM 653 O O . SER A 1 82 ? -13.654 -2.276 2.263 1.00 83.38 82 SER A O 1
ATOM 655 N N . ASN A 1 83 ? -12.697 -4.241 2.733 1.00 87.12 83 ASN A N 1
ATOM 656 C CA . ASN A 1 83 ? -13.690 -5.110 2.077 1.00 87.12 83 ASN A CA 1
ATOM 657 C C . ASN A 1 83 ? -13.950 -4.816 0.576 1.00 87.12 83 ASN A C 1
ATOM 659 O O . ASN A 1 83 ? -14.980 -5.178 0.009 1.00 87.12 83 ASN A O 1
ATOM 663 N N . GLN A 1 84 ? -12.989 -4.202 -0.114 1.00 88.38 84 GLN A N 1
ATOM 664 C CA . GLN A 1 84 ? -13.042 -3.860 -1.538 1.00 88.38 84 GLN A CA 1
ATOM 665 C C . GLN A 1 84 ? -12.491 -4.996 -2.415 1.00 88.38 84 GLN A C 1
ATOM 667 O O . GLN A 1 84 ? -11.493 -4.863 -3.131 1.00 88.38 84 GLN A O 1
ATOM 672 N N . LEU A 1 85 ? -13.158 -6.153 -2.379 1.00 91.06 85 LEU A N 1
ATOM 673 C CA . LEU A 1 85 ? -12.671 -7.393 -3.001 1.00 91.06 85 LEU A CA 1
ATOM 674 C C . LEU A 1 85 ? -12.431 -7.289 -4.519 1.00 91.06 85 LEU A C 1
ATOM 676 O O . LEU A 1 85 ? -11.489 -7.899 -5.026 1.00 91.06 85 LEU A O 1
ATOM 680 N N . GLY A 1 86 ? -13.220 -6.488 -5.242 1.00 94.19 86 GLY A N 1
ATOM 681 C CA . GLY A 1 86 ? -13.036 -6.281 -6.684 1.00 94.19 86 G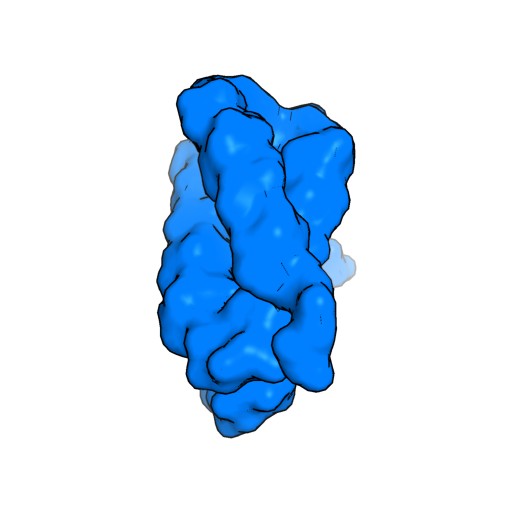LY A CA 1
ATOM 682 C C . GLY A 1 86 ? -11.727 -5.560 -7.029 1.00 94.19 86 GLY A C 1
ATOM 683 O O . GLY A 1 86 ? -11.025 -5.950 -7.964 1.00 94.19 86 GLY A O 1
ATOM 684 N N . LYS A 1 87 ? -11.345 -4.540 -6.249 1.00 93.06 87 LYS A N 1
ATOM 685 C CA . LYS A 1 87 ? -10.061 -3.844 -6.432 1.00 93.06 87 LYS A CA 1
ATOM 686 C C . LYS A 1 87 ? -8.888 -4.736 -6.026 1.00 93.06 87 LYS A C 1
ATOM 688 O O . LYS A 1 87 ? -7.938 -4.876 -6.795 1.00 93.06 87 LYS A O 1
ATOM 693 N N . ARG A 1 88 ? -9.015 -5.461 -4.906 1.00 93.69 88 ARG A N 1
ATOM 694 C CA . ARG A 1 88 ? -8.046 -6.493 -4.493 1.00 93.69 88 ARG A CA 1
ATOM 695 C C . ARG A 1 88 ? -7.792 -7.515 -5.598 1.00 93.69 88 ARG A C 1
ATOM 697 O O . ARG A 1 88 ? -6.641 -7.846 -5.867 1.00 93.69 88 ARG A O 1
ATOM 704 N N . HIS A 1 89 ? -8.849 -8.025 -6.232 1.00 94.19 89 HIS A N 1
ATOM 705 C CA . HIS A 1 89 ? -8.720 -9.016 -7.298 1.00 94.19 89 HIS A CA 1
ATOM 706 C C . HIS A 1 89 ? -7.918 -8.468 -8.487 1.00 94.19 89 HIS A C 1
ATOM 708 O O . HIS A 1 89 ? -6.995 -9.133 -8.949 1.00 94.19 89 HIS A O 1
ATOM 714 N N . ARG A 1 90 ? -8.184 -7.226 -8.915 1.00 93.88 90 ARG A N 1
ATOM 715 C CA . ARG A 1 90 ? -7.420 -6.567 -9.990 1.00 93.88 90 ARG A CA 1
ATOM 716 C C . ARG A 1 90 ? -5.930 -6.447 -9.668 1.00 93.88 90 ARG A C 1
ATOM 718 O O . ARG A 1 90 ? -5.097 -6.752 -10.518 1.00 93.88 90 ARG A O 1
ATOM 725 N N . VAL A 1 91 ? -5.588 -6.069 -8.437 1.00 93.31 91 VAL A N 1
ATOM 726 C CA . VAL A 1 91 ? -4.184 -5.987 -8.004 1.00 93.31 91 VAL A CA 1
ATOM 727 C C . VAL A 1 91 ? -3.527 -7.367 -7.960 1.00 93.31 91 VAL A C 1
ATOM 729 O O . VAL A 1 91 ? -2.408 -7.527 -8.441 1.00 93.31 91 VAL A O 1
ATOM 732 N N . LYS A 1 92 ? -4.235 -8.396 -7.479 1.00 92.56 92 LYS A N 1
ATOM 733 C CA . LYS A 1 92 ? -3.730 -9.776 -7.504 1.00 92.56 92 LYS A CA 1
ATOM 734 C C . LYS A 1 92 ? -3.479 -10.293 -8.920 1.00 92.56 92 LYS A C 1
ATOM 736 O O . LYS A 1 92 ? -2.471 -10.951 -9.137 1.00 92.56 92 LYS A O 1
ATOM 741 N N . LEU A 1 93 ? -4.341 -9.971 -9.886 1.00 93.81 93 LEU A N 1
ATOM 742 C CA . LEU A 1 93 ? -4.100 -10.307 -11.295 1.00 93.81 93 LEU A CA 1
ATOM 743 C C . LEU A 1 93 ? -2.837 -9.627 -11.833 1.00 93.81 93 LEU A C 1
ATOM 745 O O . LEU A 1 93 ? -2.100 -10.227 -12.610 1.00 93.81 93 LEU A O 1
ATOM 749 N N . ARG A 1 94 ? -2.551 -8.390 -11.403 1.00 91.44 94 ARG A N 1
ATOM 750 C CA . ARG A 1 94 ? -1.285 -7.729 -11.738 1.00 91.44 94 ARG A CA 1
ATOM 751 C C . ARG A 1 94 ? -0.093 -8.465 -11.124 1.00 91.44 94 ARG A C 1
ATOM 753 O O . ARG A 1 94 ? 0.846 -8.734 -11.856 1.00 91.44 94 ARG A O 1
ATOM 760 N N . LEU A 1 95 ? -0.167 -8.853 -9.851 1.00 91.38 95 LEU A N 1
ATOM 761 C CA . LEU A 1 95 ? 0.885 -9.620 -9.168 1.00 91.38 95 LEU A CA 1
ATOM 762 C C . LEU A 1 95 ? 1.180 -10.979 -9.823 1.00 91.38 95 LEU A C 1
ATOM 764 O O . LEU A 1 95 ? 2.324 -11.414 -9.840 1.00 91.38 95 LEU A O 1
ATOM 768 N N . LEU A 1 96 ? 0.173 -11.643 -10.396 1.00 91.31 96 LEU A N 1
ATOM 769 C CA . LEU A 1 96 ? 0.370 -12.926 -11.081 1.00 91.31 96 LEU A CA 1
ATOM 770 C C . LEU A 1 96 ? 1.238 -12.831 -12.342 1.00 91.31 96 LEU A C 1
ATOM 772 O O . LEU A 1 96 ? 1.742 -13.858 -12.774 1.00 91.31 96 LEU A O 1
ATOM 776 N N . ARG A 1 97 ? 1.431 -11.637 -12.917 1.00 87.38 97 ARG A N 1
ATOM 777 C CA . ARG A 1 97 ? 2.320 -11.441 -14.076 1.00 87.38 97 ARG A CA 1
ATOM 778 C C . ARG A 1 97 ? 3.809 -11.472 -13.730 1.00 87.38 97 ARG A C 1
ATOM 780 O O . ARG A 1 97 ? 4.619 -11.538 -14.642 1.00 87.38 97 ARG A O 1
ATOM 787 N N . TYR A 1 98 ? 4.150 -11.433 -12.444 1.00 83.62 98 TYR A N 1
ATOM 788 C CA . TYR A 1 98 ? 5.529 -11.500 -11.951 1.00 83.62 98 TYR A CA 1
ATOM 789 C C . TYR A 1 98 ? 5.941 -12.916 -11.509 1.00 83.62 98 TYR A C 1
ATOM 791 O O . TYR A 1 98 ? 6.981 -13.079 -10.878 1.00 83.62 98 TYR A O 1
ATOM 799 N N . ARG A 1 99 ? 5.098 -13.925 -11.762 1.00 67.00 99 ARG A N 1
ATOM 800 C CA . ARG A 1 99 ? 5.389 -15.345 -11.518 1.00 67.00 99 ARG A CA 1
ATOM 801 C C . ARG A 1 99 ? 5.794 -16.029 -12.810 1.00 67.00 99 ARG A C 1
ATOM 803 O O . ARG A 1 99 ? 6.629 -16.950 -12.711 1.00 67.00 99 ARG A O 1
#

InterPro domains:
  IPR011990 Tetratricopeptide-like helical domain superfamily [G3DSA:1.25.40.10] (1-97)